Protein AF-A0A924EN64-F1 (afdb_monomer_lite)

Radius of gyration: 14.56 Å; chains: 1; bounding box: 36×31×34 Å

Secondary structure (DSSP, 8-state):
--EEESSTTTTSSSHHHHHHTB-TT---TTEEEETT-SGGG--EEEEEE--SS--EEEEEE--S---SSEEEEEEEEEEEESS-EEEEEEBTTS-EEEEE--SBSS-EEE---SS----S-EE-TTS-EEEEEE-TT---B---TTSEEEEEEE-SSS-EEEEEEEEEEEE--

Structure (mmCIF, N/CA/C/O backbone):
data_AF-A0A924EN64-F1
#
_entry.id   AF-A0A924EN64-F1
#
loop_
_atom_site.group_PDB
_atom_site.id
_atom_site.type_symbol
_atom_site.label_atom_id
_atom_site.label_alt_id
_atom_site.label_comp_id
_atom_site.label_asym_id
_atom_site.label_entity_id
_atom_site.label_seq_id
_atom_site.pdbx_PDB_ins_code
_atom_site.Cartn_x
_atom_site.Cartn_y
_atom_site.Cartn_z
_atom_site.occupancy
_atom_site.B_iso_or_equiv
_atom_site.auth_seq_id
_atom_site.auth_comp_id
_atom_site.auth_asym_id
_atom_site.auth_atom_id
_atom_site.pdbx_PDB_model_num
ATOM 1 N N . ILE A 1 1 ? 9.331 17.370 -8.958 1.00 59.16 1 ILE A N 1
ATOM 2 C CA . ILE A 1 1 ? 9.616 15.915 -8.942 1.00 59.16 1 ILE A CA 1
ATOM 3 C C . ILE A 1 1 ? 8.380 15.230 -9.501 1.00 59.16 1 ILE A C 1
ATOM 5 O O . ILE A 1 1 ? 7.294 15.563 -9.037 1.00 59.16 1 ILE A O 1
ATOM 9 N N . ALA A 1 2 ? 8.518 14.375 -10.514 1.00 70.88 2 ALA A N 1
ATOM 10 C CA . ALA A 1 2 ? 7.378 13.654 -11.077 1.00 70.88 2 ALA A CA 1
ATOM 11 C C . ALA A 1 2 ? 6.858 12.617 -10.066 1.00 70.88 2 ALA A C 1
ATOM 13 O O . ALA A 1 2 ? 7.653 11.891 -9.462 1.00 70.88 2 ALA A O 1
ATOM 14 N N . GLN A 1 3 ? 5.540 12.580 -9.877 1.00 80.81 3 GLN A N 1
ATOM 15 C CA . GLN A 1 3 ? 4.838 11.553 -9.110 1.00 80.81 3 GLN A CA 1
ATOM 16 C C . GLN A 1 3 ? 3.954 10.781 -10.083 1.00 80.81 3 GLN A C 1
ATOM 18 O O . GLN A 1 3 ? 3.316 11.395 -10.936 1.00 80.81 3 GLN A O 1
ATOM 23 N N . THR A 1 4 ? 3.930 9.460 -9.963 1.00 91.62 4 THR A N 1
ATOM 24 C CA . THR A 1 4 ? 3.079 8.599 -10.788 1.00 91.62 4 THR A CA 1
ATOM 25 C C . THR A 1 4 ? 2.379 7.564 -9.918 1.00 91.62 4 THR A C 1
ATOM 27 O O . THR A 1 4 ? 2.855 7.264 -8.820 1.00 91.62 4 THR A O 1
ATOM 30 N N . ALA A 1 5 ? 1.261 7.021 -10.395 1.00 95.50 5 ALA A N 1
ATOM 31 C CA . ALA A 1 5 ? 0.588 5.904 -9.742 1.00 95.50 5 ALA A CA 1
ATOM 32 C C . ALA A 1 5 ? 1.560 4.723 -9.582 1.00 95.50 5 ALA A C 1
ATOM 34 O O . ALA A 1 5 ? 2.331 4.409 -10.491 1.00 95.50 5 ALA A O 1
ATOM 35 N N . ALA A 1 6 ? 1.563 4.086 -8.412 1.00 96.75 6 ALA A N 1
ATOM 36 C CA . ALA A 1 6 ? 2.444 2.951 -8.146 1.00 96.75 6 ALA A CA 1
ATOM 37 C C . ALA A 1 6 ? 2.081 1.725 -9.003 1.00 96.75 6 ALA A C 1
ATOM 39 O O . ALA A 1 6 ? 2.945 0.936 -9.381 1.00 96.75 6 ALA A O 1
ATOM 40 N N . PHE A 1 7 ? 0.796 1.577 -9.295 1.00 97.00 7 PHE A N 1
ATOM 41 C CA . PHE A 1 7 ? 0.196 0.574 -10.163 1.00 97.00 7 PHE A CA 1
ATOM 42 C C . PHE A 1 7 ? -1.183 1.100 -10.588 1.00 97.00 7 PHE A C 1
ATOM 44 O O . PHE A 1 7 ? -1.679 2.082 -10.035 1.00 97.00 7 PHE A O 1
ATOM 51 N N . LYS A 1 8 ? -1.818 0.467 -11.570 1.00 96.69 8 LYS A N 1
ATOM 52 C CA . LYS A 1 8 ? -3.124 0.892 -12.067 1.00 96.69 8 LYS A CA 1
ATOM 53 C C . LYS A 1 8 ? -4.173 0.857 -10.948 1.00 96.69 8 LYS A C 1
ATOM 55 O O . LYS A 1 8 ? -4.326 -0.165 -10.282 1.00 96.69 8 LYS A O 1
ATOM 60 N N . GLY A 1 9 ? -4.892 1.962 -10.746 1.00 97.38 9 GLY A N 1
ATOM 61 C CA . GLY A 1 9 ? -5.909 2.094 -9.694 1.00 97.38 9 GLY A CA 1
ATOM 62 C C . GLY A 1 9 ? -5.345 2.194 -8.271 1.00 97.38 9 GLY A C 1
ATOM 63 O O . GLY A 1 9 ? -6.043 1.870 -7.315 1.00 97.38 9 GLY A O 1
ATOM 64 N N . SER A 1 10 ? -4.084 2.605 -8.104 1.00 98.25 10 SER A N 1
ATOM 65 C CA . SER A 1 10 ? -3.450 2.751 -6.785 1.00 98.25 10 SER A CA 1
ATOM 66 C C . SER A 1 10 ? -3.926 3.962 -5.963 1.00 98.25 10 SER A C 1
ATOM 68 O O . SER A 1 10 ? -3.444 4.162 -4.847 1.00 98.25 10 SER A O 1
ATOM 70 N N . ASP A 1 11 ? -4.840 4.755 -6.522 1.00 98.06 11 ASP A N 1
ATOM 71 C CA . ASP A 1 11 ? -5.633 5.824 -5.896 1.00 98.06 11 ASP A CA 1
ATOM 72 C C . ASP A 1 11 ? -7.075 5.379 -5.579 1.00 98.06 11 ASP A C 1
ATOM 74 O O . ASP A 1 11 ? -7.868 6.152 -5.070 1.00 98.06 11 ASP A O 1
ATOM 78 N N . PHE A 1 12 ? -7.436 4.135 -5.906 1.00 98.50 12 PHE A N 1
ATOM 79 C CA . PHE A 1 12 ? -8.727 3.513 -5.605 1.00 98.50 12 PHE A CA 1
ATOM 80 C C . PHE A 1 12 ? -9.979 4.198 -6.178 1.00 98.50 12 PHE A C 1
ATOM 82 O O . PHE A 1 12 ? -11.083 3.744 -5.877 1.00 98.50 12 PHE A O 1
ATOM 89 N N . GLU A 1 13 ? -9.855 5.191 -7.064 1.00 98.38 13 GLU A N 1
ATOM 90 C CA . GLU A 1 13 ? -11.007 5.823 -7.729 1.00 98.38 13 GLU A CA 1
ATOM 91 C C . GLU A 1 13 ? -11.716 4.861 -8.682 1.00 98.38 13 GLU A C 1
ATOM 93 O O . GLU A 1 13 ? -12.945 4.792 -8.738 1.00 98.38 13 GLU A O 1
ATOM 98 N N . ASN A 1 14 ? -10.931 4.056 -9.399 1.00 97.69 14 ASN A N 1
ATOM 99 C CA . ASN A 1 14 ? -11.437 2.955 -10.203 1.00 97.69 14 ASN A CA 1
ATOM 100 C C . ASN A 1 14 ? -11.049 1.618 -9.563 1.00 97.69 14 ASN A C 1
ATOM 102 O O . ASN A 1 14 ? -9.978 1.060 -9.814 1.00 97.69 14 ASN A O 1
ATOM 106 N N . PHE A 1 15 ? -11.953 1.068 -8.753 1.00 97.62 15 PHE A N 1
ATOM 107 C CA . PHE A 1 15 ? -11.710 -0.195 -8.056 1.00 97.62 15 PHE A CA 1
ATOM 108 C C . PHE A 1 15 ? -11.587 -1.405 -8.999 1.00 97.62 15 PHE A C 1
ATOM 110 O O . PHE A 1 15 ? -10.923 -2.391 -8.672 1.00 97.62 15 PHE A O 1
ATOM 117 N N . GLY A 1 16 ? -12.186 -1.331 -10.192 1.00 98.31 16 GLY A N 1
ATOM 118 C CA . GLY A 1 16 ? -12.015 -2.342 -11.237 1.00 98.31 16 GLY A CA 1
ATOM 119 C C . GLY A 1 16 ? -10.584 -2.368 -11.776 1.00 98.31 16 GLY A C 1
ATOM 120 O O . GLY A 1 16 ? -9.997 -3.440 -11.931 1.00 98.31 16 GLY A O 1
ATOM 121 N N . ASP A 1 17 ? -9.989 -1.193 -11.984 1.00 98.12 17 ASP A N 1
ATOM 122 C CA . ASP A 1 17 ? -8.581 -1.071 -12.369 1.00 98.12 17 ASP A CA 1
ATOM 123 C C . ASP A 1 17 ? -7.648 -1.558 -11.257 1.00 98.12 17 ASP A C 1
ATOM 125 O O . ASP A 1 17 ? -6.724 -2.325 -11.537 1.00 98.12 17 ASP A O 1
ATOM 129 N N . PHE A 1 18 ? -7.934 -1.193 -10.001 1.00 98.50 18 PHE A N 1
ATOM 130 C CA . PHE A 1 18 ? -7.193 -1.690 -8.840 1.00 98.50 18 PHE A CA 1
ATOM 131 C C . PHE A 1 18 ? -7.196 -3.218 -8.783 1.00 98.50 18 PHE A C 1
ATOM 133 O O . PHE A 1 18 ? -6.136 -3.841 -8.773 1.00 98.50 18 PHE A O 1
ATOM 140 N N . THR A 1 19 ? -8.376 -3.837 -8.769 1.00 98.25 19 THR A N 1
ATOM 141 C CA . THR A 1 19 ? -8.502 -5.296 -8.638 1.00 98.25 19 THR A CA 1
ATOM 142 C C . THR A 1 19 ? -7.901 -6.040 -9.829 1.00 98.25 19 THR A C 1
ATOM 144 O O . THR A 1 19 ? -7.275 -7.081 -9.637 1.00 98.25 19 THR A O 1
ATOM 147 N N . SER A 1 20 ? -7.984 -5.474 -11.036 1.00 97.56 20 SER A N 1
ATOM 148 C CA . SER A 1 20 ? -7.329 -6.017 -12.236 1.00 97.56 20 SER A CA 1
ATOM 149 C C . SER A 1 20 ? -5.800 -5.902 -12.200 1.00 97.56 20 SER A C 1
ATOM 151 O O . SER A 1 20 ? -5.113 -6.621 -12.923 1.00 97.56 20 SER A O 1
ATOM 153 N N . SER A 1 21 ? -5.249 -5.008 -11.372 1.00 97.50 21 SER A N 1
ATOM 154 C CA . SER A 1 21 ? -3.800 -4.863 -11.183 1.00 97.50 21 SER A CA 1
ATOM 155 C C . SER A 1 21 ? -3.198 -5.917 -10.247 1.00 97.50 21 SER A C 1
ATOM 157 O O . SER A 1 21 ? -1.973 -6.062 -10.191 1.00 97.50 21 SER A O 1
ATOM 159 N N . LEU A 1 22 ? -4.036 -6.649 -9.505 1.00 98.38 22 LEU A N 1
ATOM 160 C CA . LEU A 1 22 ? -3.595 -7.617 -8.507 1.00 98.38 22 LEU A CA 1
ATOM 161 C C . LEU A 1 22 ? -3.080 -8.907 -9.148 1.00 98.38 22 LEU A C 1
ATOM 163 O O . LEU A 1 22 ? -3.439 -9.278 -10.265 1.00 98.38 22 LEU A O 1
ATOM 167 N N . ASN A 1 23 ? -2.229 -9.623 -8.418 1.00 97.25 23 ASN A N 1
ATOM 168 C CA . ASN A 1 23 ? -1.857 -10.977 -8.798 1.00 97.25 23 ASN A CA 1
ATOM 169 C C . ASN A 1 23 ? -2.995 -11.978 -8.519 1.00 97.25 23 ASN A C 1
ATOM 171 O O . ASN A 1 23 ? -4.053 -11.637 -7.989 1.00 97.25 23 ASN A O 1
ATOM 175 N N . SER A 1 24 ? -2.759 -13.251 -8.838 1.00 96.69 24 SER A N 1
ATOM 176 C CA . SER A 1 24 ? -3.765 -14.313 -8.733 1.00 96.69 24 SER A CA 1
ATOM 177 C C . SER A 1 24 ? -4.274 -14.598 -7.314 1.00 96.69 24 SER A C 1
ATOM 179 O O . SER A 1 24 ? -5.271 -15.299 -7.176 1.00 96.69 24 SER A O 1
ATOM 181 N N . TYR A 1 25 ? -3.612 -14.101 -6.261 1.00 96.88 25 TYR A N 1
ATOM 182 C CA . TYR A 1 25 ? -4.101 -14.238 -4.884 1.00 96.88 25 TYR A CA 1
ATOM 183 C C . TYR A 1 25 ? -5.207 -13.228 -4.544 1.00 96.88 25 TYR A C 1
ATOM 185 O O . TYR A 1 25 ? -5.925 -13.431 -3.566 1.00 96.88 25 TYR A O 1
ATOM 193 N N . GLY A 1 26 ? -5.365 -12.174 -5.350 1.00 97.31 26 GLY A N 1
ATOM 194 C CA . GLY A 1 26 ? -6.462 -11.219 -5.243 1.00 97.31 26 GLY A CA 1
ATOM 195 C C . GLY A 1 26 ? -6.438 -10.357 -3.978 1.00 97.31 26 GLY A C 1
ATOM 196 O O . GLY A 1 26 ? -5.385 -10.079 -3.399 1.00 97.31 26 GLY A O 1
ATOM 197 N N . LEU A 1 27 ? -7.631 -9.899 -3.594 1.00 98.62 27 LEU A N 1
ATOM 198 C CA . LEU A 1 27 ? -7.885 -9.011 -2.462 1.00 98.62 27 LEU A CA 1
ATOM 199 C C . LEU A 1 27 ? -8.562 -9.780 -1.322 1.00 98.62 27 LEU A C 1
ATOM 201 O O . LEU A 1 27 ? -9.472 -10.579 -1.553 1.00 98.62 27 LEU A O 1
ATOM 205 N N . LYS A 1 28 ? -8.155 -9.522 -0.078 1.00 98.38 28 LYS A N 1
ATOM 206 C CA . LYS A 1 28 ? -8.835 -10.071 1.104 1.00 98.38 28 LYS A CA 1
ATOM 207 C C . LYS A 1 28 ? -10.248 -9.502 1.248 1.00 98.38 28 LYS A C 1
ATOM 209 O O . LYS A 1 28 ? -10.474 -8.324 1.021 1.00 98.38 28 LYS A O 1
ATOM 214 N N . ASN A 1 29 ? -11.191 -10.330 1.696 1.00 97.88 29 ASN A N 1
ATOM 215 C CA . ASN A 1 29 ? -12.613 -9.973 1.803 1.00 97.88 29 ASN A CA 1
ATOM 216 C C . ASN A 1 29 ? -12.920 -8.837 2.796 1.00 97.88 29 ASN A C 1
ATOM 218 O O . ASN A 1 29 ? -13.956 -8.194 2.676 1.00 97.88 29 ASN A O 1
ATOM 222 N N . TYR A 1 30 ? -12.041 -8.599 3.770 1.00 98.19 30 TYR A N 1
ATOM 223 C CA . TYR A 1 30 ? -12.130 -7.476 4.707 1.00 98.19 30 TYR A CA 1
ATOM 224 C C . TYR A 1 30 ? -11.560 -6.165 4.142 1.00 98.19 30 TYR A C 1
ATOM 226 O O . TYR A 1 30 ? -11.503 -5.165 4.860 1.00 98.19 30 TYR A O 1
ATOM 234 N N . ALA A 1 31 ? -11.094 -6.176 2.890 1.00 98.62 31 ALA A N 1
ATOM 235 C CA . ALA A 1 31 ? -10.612 -5.004 2.188 1.00 98.62 31 ALA A CA 1
ATOM 236 C C . ALA A 1 31 ? -11.564 -4.646 1.037 1.00 98.62 31 ALA A C 1
ATOM 238 O O . ALA A 1 31 ? -11.807 -5.454 0.141 1.00 98.62 31 ALA A O 1
ATOM 239 N N . THR A 1 32 ? -12.121 -3.439 1.070 1.00 98.69 32 THR A N 1
ATOM 240 C CA . THR A 1 32 ? -13.153 -2.966 0.132 1.00 98.69 32 THR A CA 1
ATOM 241 C C . THR A 1 32 ? -12.902 -1.515 -0.256 1.00 98.69 32 THR A C 1
ATOM 243 O O . THR A 1 32 ? -12.194 -0.801 0.445 1.00 98.69 32 THR A O 1
ATOM 246 N N . GLN A 1 33 ? -13.507 -1.048 -1.346 1.00 98.56 33 GLN A N 1
ATOM 247 C CA . GLN A 1 33 ? -13.532 0.385 -1.641 1.00 98.56 33 GLN A CA 1
ATOM 248 C C . GLN A 1 33 ? -14.372 1.129 -0.589 1.00 98.56 33 GLN A C 1
ATOM 250 O O . GLN A 1 33 ? -15.407 0.614 -0.160 1.00 98.56 33 GLN A O 1
ATOM 255 N N . ASP A 1 34 ? -13.962 2.336 -0.208 1.00 98.25 34 ASP A N 1
ATOM 256 C CA . ASP A 1 34 ? -14.754 3.249 0.625 1.00 98.25 34 ASP A CA 1
ATOM 257 C C . ASP A 1 34 ? -14.891 4.605 -0.076 1.00 98.25 34 ASP A C 1
ATOM 259 O O . ASP A 1 34 ? -14.044 5.496 0.010 1.00 98.25 34 ASP A O 1
ATOM 263 N N . ALA A 1 35 ? -15.953 4.715 -0.872 1.00 98.19 35 ALA A N 1
ATOM 264 C CA . ALA A 1 35 ? -16.212 5.880 -1.707 1.00 98.19 35 ALA A CA 1
ATOM 265 C C . ALA A 1 35 ? -16.473 7.130 -0.850 1.00 98.19 35 ALA A C 1
ATOM 267 O O . ALA A 1 35 ? -17.294 7.121 0.071 1.00 98.19 35 ALA A O 1
ATOM 268 N N . GLY A 1 36 ? -15.794 8.230 -1.171 1.00 97.62 36 GLY A N 1
ATOM 269 C CA . GLY A 1 36 ? -15.923 9.495 -0.446 1.00 97.62 36 GLY A CA 1
ATOM 270 C C . GLY A 1 36 ? -15.167 9.550 0.886 1.00 97.62 36 GLY A C 1
ATOM 271 O O . GLY A 1 36 ? -15.348 10.509 1.641 1.00 97.62 36 GLY A O 1
ATOM 272 N N . LYS A 1 37 ? -14.362 8.530 1.218 1.00 98.00 37 LYS A N 1
ATOM 273 C CA . LYS A 1 37 ? -13.555 8.461 2.452 1.00 98.00 37 LYS A CA 1
ATOM 274 C C . LYS A 1 37 ? -12.051 8.608 2.224 1.00 98.00 37 LYS A C 1
ATOM 276 O O . LYS A 1 37 ? -11.315 8.751 3.210 1.00 98.00 37 LYS A O 1
ATOM 281 N N . GLY A 1 38 ? -11.628 8.650 0.965 1.00 97.88 38 GLY A N 1
ATOM 282 C CA . GLY A 1 38 ? -10.286 8.961 0.489 1.00 97.88 38 GLY A CA 1
ATOM 283 C C . GLY A 1 38 ? -9.835 10.389 0.782 1.00 97.88 38 GLY A C 1
ATOM 284 O O . GLY A 1 38 ? -10.557 11.223 1.348 1.00 97.88 38 GLY A O 1
ATOM 285 N N . VAL A 1 39 ? -8.593 10.670 0.416 1.00 97.56 39 VAL A N 1
ATOM 286 C CA . VAL A 1 39 ? -7.965 11.982 0.511 1.00 97.56 39 VAL A CA 1
ATOM 287 C C . VAL A 1 39 ? -8.785 12.979 -0.306 1.00 97.56 39 VAL A C 1
ATOM 289 O O . VAL A 1 39 ? -9.170 12.728 -1.439 1.00 97.56 39 VAL A O 1
ATOM 292 N N . ASN A 1 40 ? -9.085 14.145 0.270 1.00 95.88 40 ASN A N 1
ATOM 293 C CA . ASN A 1 40 ? -9.948 15.151 -0.365 1.00 95.88 40 ASN A CA 1
ATOM 294 C C . ASN A 1 40 ? -11.357 14.631 -0.743 1.00 95.88 40 ASN A C 1
ATOM 296 O O . ASN A 1 40 ? -11.958 15.136 -1.689 1.00 95.88 40 ASN A O 1
ATOM 300 N N . ASN A 1 41 ? -11.904 13.679 0.026 1.00 97.00 41 ASN A N 1
ATOM 301 C CA . ASN A 1 41 ? -13.203 13.026 -0.211 1.00 97.00 41 ASN A CA 1
ATOM 302 C C . ASN A 1 41 ? -13.253 12.183 -1.497 1.00 97.00 41 ASN A C 1
ATOM 304 O O . ASN A 1 41 ? -14.318 12.039 -2.100 1.00 97.00 41 ASN A O 1
ATOM 308 N N . SER A 1 42 ? -12.112 11.642 -1.917 1.00 98.00 42 SER A N 1
ATOM 309 C CA . SER A 1 42 ? -12.012 10.651 -2.986 1.00 98.00 42 SER A CA 1
ATOM 310 C C . SER A 1 42 ? -12.409 9.251 -2.473 1.00 98.00 42 SER A C 1
ATOM 312 O O . SER A 1 42 ? -12.999 9.116 -1.397 1.00 98.00 42 SER A O 1
ATOM 314 N N . SER A 1 43 ? -12.150 8.192 -3.226 1.00 98.50 43 SER A N 1
ATOM 315 C CA . SER A 1 43 ? -12.274 6.803 -2.774 1.00 98.50 43 SER A CA 1
ATOM 316 C C . SER A 1 43 ? -10.991 6.326 -2.084 1.00 98.50 43 SER A C 1
ATOM 318 O O . SER A 1 43 ? -9.903 6.759 -2.425 1.00 98.50 43 SER A O 1
ATOM 320 N N . SER A 1 44 ? -11.101 5.409 -1.123 1.00 98.81 44 SER A N 1
ATOM 321 C CA . SER A 1 44 ? -9.952 4.745 -0.480 1.00 98.81 44 SER A CA 1
ATOM 322 C C . SER A 1 44 ? -10.097 3.225 -0.498 1.00 98.81 44 SER A C 1
ATOM 324 O O . SER A 1 44 ? -11.176 2.681 -0.754 1.00 98.81 44 SER A O 1
ATOM 326 N N . LEU A 1 45 ? -9.012 2.517 -0.178 1.00 98.88 45 LEU A N 1
ATOM 327 C CA . LEU A 1 45 ? -9.065 1.122 0.243 1.00 98.88 45 LEU A CA 1
ATOM 328 C C . LEU A 1 45 ? -9.303 1.049 1.751 1.00 98.88 45 LEU A C 1
ATOM 330 O O . LEU A 1 45 ? -8.387 1.257 2.549 1.00 98.88 45 LEU A O 1
ATOM 334 N N . LYS A 1 46 ? -10.517 0.674 2.134 1.00 98.81 46 LYS A N 1
ATOM 335 C CA . LYS A 1 46 ? -10.875 0.377 3.516 1.00 98.81 46 LYS A CA 1
ATOM 336 C C . LYS A 1 46 ? -10.437 -1.023 3.898 1.00 98.81 46 LYS A C 1
ATOM 338 O O . LYS A 1 46 ? -10.640 -1.969 3.144 1.00 98.81 46 LYS A O 1
ATOM 343 N N . ILE A 1 47 ? -9.892 -1.159 5.100 1.00 98.75 47 ILE A N 1
ATOM 344 C CA . ILE A 1 47 ? -9.471 -2.412 5.723 1.00 98.75 47 ILE A CA 1
ATOM 345 C C . ILE A 1 47 ? -10.166 -2.496 7.079 1.00 98.75 47 ILE A C 1
ATOM 347 O O . ILE A 1 47 ? -9.765 -1.816 8.026 1.00 98.75 47 ILE A O 1
ATOM 351 N N . VAL A 1 48 ? -11.207 -3.328 7.173 1.00 98.69 48 VAL A N 1
ATOM 352 C CA . VAL A 1 48 ? -11.972 -3.531 8.413 1.00 98.69 48 VAL A CA 1
ATOM 353 C C . VAL A 1 48 ? -12.116 -5.012 8.710 1.00 98.69 48 VAL A C 1
ATOM 355 O O . VAL A 1 48 ? -12.913 -5.712 8.089 1.00 98.69 48 VAL A O 1
ATOM 358 N N . GLY A 1 49 ? -11.365 -5.494 9.695 1.00 98.06 49 GLY A N 1
ATOM 359 C CA . GLY A 1 49 ? -11.438 -6.888 10.114 1.00 98.06 49 GLY A CA 1
ATOM 360 C C . GLY A 1 49 ? -10.380 -7.280 11.135 1.00 98.06 49 GLY A C 1
ATOM 361 O O . GLY A 1 49 ? -9.509 -6.489 11.492 1.00 98.06 49 GLY A O 1
ATOM 362 N N . THR A 1 50 ? -10.455 -8.537 11.571 1.00 98.56 50 THR A N 1
ATOM 363 C CA . THR A 1 50 ? -9.501 -9.159 12.498 1.00 98.56 50 THR A CA 1
ATOM 364 C C . THR A 1 50 ? -8.870 -10.373 11.813 1.00 98.56 50 THR A C 1
ATOM 366 O O . THR A 1 50 ? -9.406 -11.480 11.919 1.00 98.56 50 THR A O 1
ATOM 369 N N . PRO A 1 51 ? -7.773 -10.194 11.053 1.00 97.75 51 PRO A N 1
ATOM 370 C CA . PRO A 1 51 ? -7.118 -11.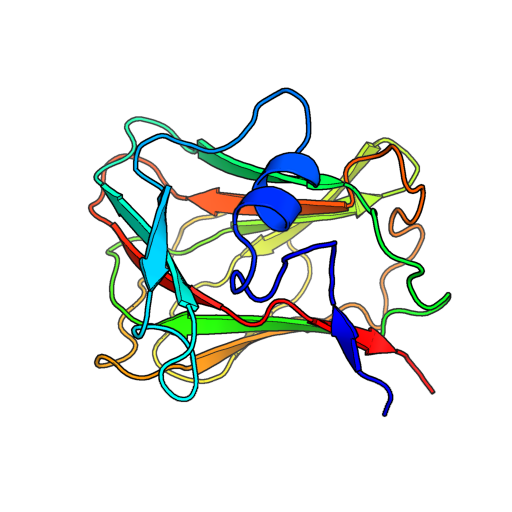288 10.344 1.00 97.75 51 PRO A CA 1
ATOM 371 C C . PRO A 1 51 ? -6.657 -12.380 11.310 1.00 97.75 51 PRO A C 1
ATOM 373 O O . PRO A 1 51 ? -6.045 -12.092 12.335 1.00 97.75 51 PRO A O 1
ATOM 376 N N . VAL A 1 52 ? -6.888 -13.649 10.976 1.00 97.06 52 VAL A N 1
ATOM 377 C CA . VAL A 1 52 ? -6.395 -14.783 11.787 1.00 97.06 52 VAL A CA 1
ATOM 378 C C . VAL A 1 52 ? -4.903 -15.057 11.570 1.00 97.06 52 VAL A C 1
ATOM 380 O O . VAL A 1 52 ? -4.252 -15.695 12.394 1.00 97.06 52 VAL A O 1
ATOM 383 N N . GLY A 1 53 ? -4.346 -14.569 10.459 1.00 96.94 53 GLY A N 1
ATOM 384 C CA . GLY A 1 53 ? -2.959 -14.767 10.053 1.00 96.94 53 GLY A CA 1
ATOM 385 C C . GLY A 1 53 ? -2.296 -13.470 9.597 1.00 96.94 53 GLY A C 1
ATOM 386 O O . GLY A 1 53 ? -2.943 -12.437 9.441 1.00 96.94 53 GLY A O 1
ATOM 387 N N . ASN A 1 54 ? -0.979 -13.536 9.395 1.00 97.69 54 ASN A N 1
ATOM 388 C CA . ASN A 1 54 ? -0.208 -12.427 8.837 1.00 97.69 54 ASN A CA 1
ATO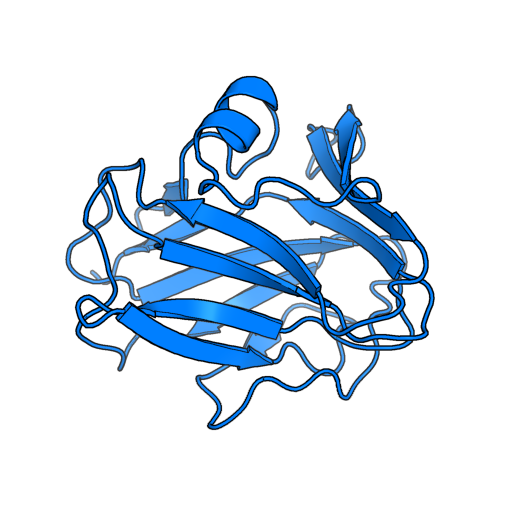M 389 C C . ASN A 1 54 ? -0.447 -12.351 7.324 1.00 97.69 54 ASN A C 1
ATOM 391 O O . ASN A 1 54 ? 0.316 -12.892 6.514 1.00 97.69 54 ASN A O 1
ATOM 395 N N . ASP A 1 55 ? -1.550 -11.720 6.956 1.00 97.38 55 ASP A N 1
ATOM 396 C CA . ASP A 1 55 ? -2.066 -11.738 5.601 1.00 97.38 55 ASP A CA 1
ATOM 397 C C . ASP A 1 55 ? -1.285 -10.825 4.656 1.00 97.38 55 ASP A C 1
ATOM 399 O O . ASP A 1 55 ? -0.685 -9.819 5.034 1.00 97.38 55 ASP A O 1
ATOM 403 N N . TYR A 1 56 ? -1.305 -11.191 3.381 1.00 98.44 56 TYR A N 1
ATOM 404 C CA . TYR A 1 56 ? -1.208 -10.226 2.296 1.00 98.44 56 TYR A CA 1
ATOM 405 C C . TYR A 1 56 ? -2.625 -9.712 2.057 1.00 98.44 56 TYR A C 1
ATOM 407 O O . TYR A 1 56 ? -3.487 -10.519 1.710 1.00 98.44 56 TYR A O 1
ATOM 415 N N . ILE A 1 57 ? -2.877 -8.417 2.270 1.00 98.50 57 ILE A N 1
ATOM 416 C CA . ILE A 1 57 ? -4.176 -7.818 1.927 1.00 98.50 57 ILE A CA 1
ATOM 417 C C . ILE A 1 57 ? -4.370 -7.919 0.416 1.00 98.50 57 ILE A C 1
ATOM 419 O O . ILE A 1 57 ? -5.413 -8.359 -0.057 1.00 98.50 57 ILE A O 1
ATOM 423 N N . PHE A 1 58 ? -3.324 -7.539 -0.316 1.00 98.81 58 PHE A N 1
ATOM 424 C CA . PHE A 1 58 ? -3.205 -7.692 -1.754 1.00 98.81 58 PHE A CA 1
ATOM 425 C C . PHE A 1 58 ? -1.728 -7.725 -2.157 1.00 98.81 58 PHE A C 1
ATOM 427 O O . PHE A 1 58 ? -0.830 -7.400 -1.375 1.00 98.81 58 PHE A O 1
ATOM 434 N N . THR A 1 59 ? -1.471 -8.098 -3.406 1.00 98.75 59 THR A N 1
ATOM 435 C CA . THR A 1 59 ? -0.193 -7.876 -4.091 1.00 98.75 59 THR A CA 1
ATOM 436 C C . THR A 1 59 ? -0.492 -7.360 -5.490 1.00 98.75 59 THR A C 1
ATOM 438 O O . THR A 1 59 ? -1.158 -8.050 -6.258 1.00 98.75 59 THR A O 1
ATOM 441 N N . ALA A 1 60 ? -0.021 -6.158 -5.805 1.00 98.44 60 ALA A N 1
ATOM 442 C CA . ALA A 1 60 ? -0.193 -5.518 -7.101 1.00 98.44 60 ALA A CA 1
ATOM 443 C C . ALA A 1 60 ? 0.999 -5.811 -8.018 1.00 98.44 60 ALA A C 1
ATOM 445 O O . ALA A 1 60 ? 2.151 -5.853 -7.571 1.00 98.44 60 ALA A O 1
ATOM 446 N N . ASN A 1 61 ? 0.722 -5.989 -9.307 1.00 97.88 61 ASN A N 1
ATOM 447 C CA . ASN A 1 61 ? 1.729 -6.087 -10.357 1.00 97.88 61 ASN A CA 1
ATOM 448 C C . ASN A 1 61 ? 2.193 -4.696 -10.810 1.00 97.88 61 ASN A C 1
ATOM 450 O O . ASN A 1 61 ? 1.492 -3.703 -10.608 1.00 97.88 61 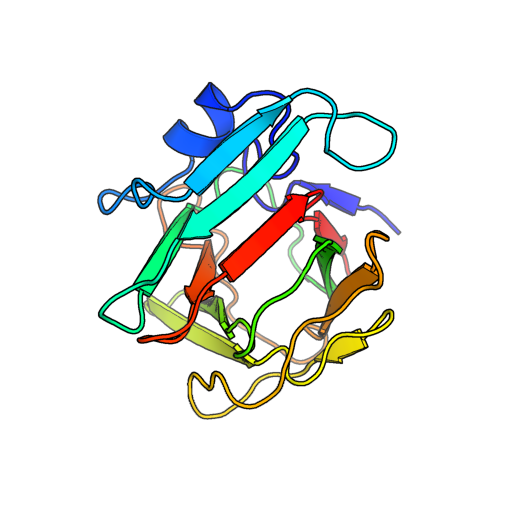ASN A O 1
ATOM 454 N N . SER A 1 62 ? 3.357 -4.619 -11.462 1.00 89.94 62 SER A N 1
ATOM 455 C CA . SER A 1 62 ? 3.918 -3.363 -11.990 1.00 89.94 62 SER A CA 1
ATOM 456 C C . SER A 1 62 ? 3.180 -2.869 -13.245 1.00 89.94 62 SER A C 1
ATOM 458 O O . SER A 1 62 ? 3.762 -2.684 -14.298 1.00 89.94 62 SER A O 1
ATOM 460 N N . THR A 1 63 ? 1.867 -2.693 -13.181 1.00 90.25 63 THR A N 1
ATOM 461 C CA . THR A 1 63 ? 1.012 -2.418 -14.353 1.00 90.25 63 THR A CA 1
ATOM 462 C C . THR A 1 63 ? 1.292 -1.077 -15.049 1.00 90.25 63 THR A C 1
ATOM 464 O O . THR A 1 63 ? 0.926 -0.905 -16.214 1.00 90.25 63 THR A O 1
ATOM 467 N N . GLU A 1 64 ? 2.002 -0.162 -14.386 1.00 90.88 64 GLU A N 1
ATOM 468 C CA . GLU A 1 64 ? 2.347 1.170 -14.887 1.00 90.88 64 GLU A CA 1
ATOM 469 C C . GLU A 1 64 ? 3.761 1.255 -15.479 1.00 90.88 64 GLU A C 1
ATOM 471 O O . GLU A 1 64 ? 4.642 0.439 -15.209 1.00 90.88 64 GLU A O 1
ATOM 476 N N . THR A 1 65 ? 4.011 2.282 -16.295 1.00 91.25 65 THR A N 1
ATOM 477 C CA . THR A 1 65 ? 5.382 2.621 -16.707 1.00 91.25 65 THR A CA 1
ATOM 478 C C . THR A 1 65 ? 6.076 3.366 -15.567 1.00 91.25 65 THR A C 1
ATOM 480 O O . THR A 1 65 ? 5.879 4.565 -15.377 1.00 91.25 65 THR A O 1
ATOM 483 N N . LEU A 1 66 ? 6.889 2.647 -14.794 1.00 92.31 66 LEU A N 1
ATOM 484 C CA . LEU A 1 66 ? 7.609 3.197 -13.647 1.00 92.31 66 LEU A CA 1
ATOM 485 C C . LEU A 1 66 ? 8.949 3.841 -14.046 1.00 92.31 66 LEU A C 1
ATOM 487 O O . LEU A 1 66 ? 9.597 3.376 -14.988 1.00 92.31 66 LEU A O 1
ATOM 491 N N . PRO A 1 67 ? 9.417 4.873 -13.316 1.00 92.38 67 PRO A N 1
ATOM 492 C CA . PRO A 1 67 ? 10.729 5.463 -13.554 1.00 92.38 67 PRO A CA 1
ATOM 493 C C . PRO A 1 67 ? 11.858 4.453 -13.307 1.00 92.38 67 PRO A C 1
ATOM 495 O O . PRO A 1 67 ? 11.780 3.588 -12.427 1.00 92.38 67 PRO A O 1
ATOM 498 N N . GLU A 1 68 ? 12.959 4.613 -14.045 1.00 90.50 68 GLU A N 1
ATOM 499 C CA . GLU A 1 68 ? 14.144 3.761 -13.905 1.00 90.50 68 GLU A CA 1
ATOM 500 C C . GLU A 1 68 ? 14.717 3.832 -12.482 1.00 90.50 68 GLU A C 1
ATOM 502 O O . GLU A 1 68 ? 15.058 2.810 -11.885 1.00 90.50 68 GLU A O 1
ATOM 507 N N . LYS A 1 69 ? 14.742 5.027 -11.883 1.00 92.19 69 LYS A N 1
ATOM 508 C CA . LYS A 1 69 ? 15.167 5.238 -10.496 1.00 92.19 69 LYS A CA 1
ATOM 509 C C . LYS A 1 69 ? 13.991 5.698 -9.643 1.00 92.19 69 LYS A C 1
ATOM 511 O O . LYS A 1 69 ? 13.500 6.816 -9.796 1.00 92.19 69 LYS A O 1
ATOM 516 N N . ILE A 1 70 ? 13.568 4.840 -8.718 1.00 95.69 70 ILE A N 1
ATOM 517 C CA . ILE A 1 70 ? 12.544 5.152 -7.718 1.00 95.69 70 ILE A CA 1
ATOM 518 C C . ILE A 1 70 ? 13.248 5.677 -6.469 1.00 95.69 70 ILE A C 1
ATOM 520 O O . ILE A 1 70 ? 14.042 4.972 -5.850 1.00 95.69 70 ILE A O 1
ATOM 524 N N . LYS A 1 71 ? 12.964 6.925 -6.104 1.00 96.50 71 LYS A N 1
ATOM 525 C CA . LYS A 1 71 ? 13.512 7.575 -4.910 1.00 96.50 71 LYS A CA 1
ATOM 526 C C . LYS A 1 71 ? 12.712 7.192 -3.673 1.00 96.50 71 LYS A C 1
ATOM 528 O O . LYS A 1 71 ? 13.293 6.844 -2.649 1.00 96.50 71 LYS A O 1
ATOM 533 N N . GLU A 1 72 ? 11.393 7.283 -3.782 1.00 98.12 72 GLU A N 1
ATOM 534 C CA . GLU A 1 72 ? 10.436 7.100 -2.696 1.00 98.12 72 GLU A CA 1
ATOM 535 C C . GLU A 1 72 ? 9.162 6.445 -3.249 1.00 98.12 72 GLU A C 1
ATOM 537 O O . GLU A 1 72 ? 8.788 6.672 -4.403 1.00 98.12 72 GLU A O 1
ATOM 542 N N . ILE A 1 73 ? 8.489 5.660 -2.411 1.00 98.50 73 ILE A N 1
ATOM 543 C CA . ILE A 1 73 ? 7.088 5.269 -2.606 1.00 98.50 73 ILE A CA 1
ATOM 544 C C . ILE A 1 73 ? 6.302 5.846 -1.437 1.00 98.50 73 ILE A C 1
ATOM 546 O O . ILE A 1 73 ? 6.750 5.745 -0.298 1.00 98.50 73 ILE A O 1
ATOM 550 N N . THR A 1 74 ? 5.156 6.460 -1.693 1.00 98.75 74 THR A N 1
ATOM 551 C CA . THR A 1 74 ? 4.308 7.042 -0.649 1.00 98.75 74 THR A CA 1
ATOM 552 C C . THR A 1 74 ? 2.932 6.414 -0.654 1.00 98.75 74 THR A C 1
ATOM 554 O O . THR A 1 74 ? 2.466 5.996 -1.705 1.00 98.75 74 THR A O 1
ATOM 557 N N . LEU A 1 75 ? 2.284 6.389 0.503 1.00 98.69 75 LEU A N 1
ATOM 558 C CA . LEU A 1 75 ? 0.875 6.051 0.671 1.00 98.69 75 LEU A CA 1
ATOM 559 C C . LEU A 1 75 ? 0.294 6.888 1.810 1.00 98.69 75 LEU A C 1
ATOM 561 O O . LEU A 1 75 ? 1.003 7.225 2.763 1.00 98.69 75 LEU A O 1
ATOM 565 N N . MET A 1 76 ? -0.985 7.218 1.706 1.00 98.81 76 MET A N 1
ATOM 566 C CA . MET A 1 76 ? -1.740 7.924 2.732 1.00 98.81 76 MET A CA 1
ATOM 567 C C . MET A 1 76 ? -2.495 6.899 3.574 1.00 98.81 76 MET A C 1
ATOM 569 O O . MET A 1 76 ? -3.077 5.960 3.039 1.00 98.81 76 MET A O 1
ATOM 573 N N . VAL A 1 77 ? -2.459 7.053 4.894 1.00 98.88 77 VAL A N 1
ATOM 574 C CA . VAL A 1 77 ? -3.093 6.132 5.844 1.00 98.88 77 VAL A CA 1
ATOM 575 C C . VAL A 1 77 ? -3.915 6.933 6.843 1.00 98.88 77 VAL A C 1
ATOM 577 O O . VAL A 1 77 ? -3.450 7.955 7.347 1.00 98.88 77 VAL A O 1
ATOM 580 N N . LYS A 1 78 ? -5.124 6.467 7.146 1.00 98.81 78 LYS A N 1
ATOM 581 C CA . LYS A 1 78 ? -6.013 7.030 8.168 1.00 98.81 78 LYS A CA 1
ATOM 582 C C . LYS A 1 78 ? -6.640 5.899 8.982 1.00 98.81 78 LYS A C 1
ATOM 584 O O . LYS A 1 78 ? -6.954 4.857 8.419 1.00 98.81 78 LYS A O 1
ATOM 589 N N . GLY A 1 79 ? -6.852 6.109 10.278 1.00 98.62 79 GLY A N 1
ATOM 590 C CA . GLY A 1 79 ? -7.600 5.202 11.151 1.00 98.62 79 GLY A CA 1
ATOM 591 C C . GLY A 1 79 ? -6.751 4.635 12.283 1.00 98.62 79 GLY A C 1
ATOM 592 O O . GLY A 1 79 ? -5.776 5.259 12.712 1.00 98.62 79 GLY A O 1
ATOM 593 N N . SER A 1 80 ? -7.130 3.454 12.778 1.00 98.75 80 SER A N 1
ATOM 594 C CA . SER A 1 80 ? -6.457 2.815 13.910 1.00 98.75 80 SER A CA 1
ATOM 595 C C . SER A 1 80 ? -6.335 1.2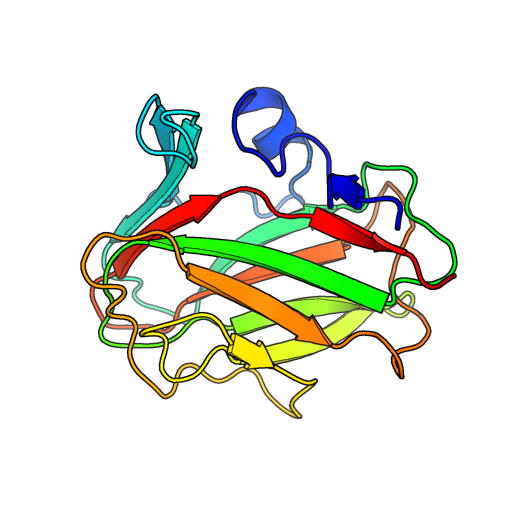91 13.814 1.00 98.75 80 SER A C 1
ATOM 597 O O . SER A 1 80 ? -7.144 0.598 13.191 1.00 98.75 80 SER A O 1
ATOM 599 N N . ALA A 1 81 ? -5.281 0.766 14.443 1.00 98.75 81 ALA A N 1
ATOM 600 C CA . ALA A 1 81 ? -5.032 -0.661 14.624 1.00 98.75 81 ALA A CA 1
ATOM 601 C C . ALA A 1 81 ? -4.033 -0.905 15.768 1.00 98.75 81 ALA A C 1
ATOM 603 O O . ALA A 1 81 ? -3.074 -0.155 15.950 1.00 98.75 81 ALA A O 1
ATOM 604 N N . ALA A 1 82 ? -4.196 -2.010 16.501 1.00 98.56 82 ALA A N 1
ATOM 605 C CA . ALA A 1 82 ? -3.275 -2.385 17.585 1.00 98.56 82 ALA A CA 1
ATOM 606 C C . ALA A 1 82 ? -1.965 -3.043 17.097 1.00 98.56 82 ALA A C 1
ATOM 608 O O . ALA A 1 82 ? -1.113 -3.395 17.912 1.00 98.56 82 ALA A O 1
ATOM 609 N N . LYS A 1 83 ? -1.810 -3.235 15.781 1.00 98.62 83 LYS A N 1
ATOM 610 C CA . LYS A 1 83 ? -0.573 -3.677 15.127 1.00 98.62 83 LYS A CA 1
ATOM 611 C C . LYS A 1 83 ? -0.324 -2.864 13.867 1.00 98.62 83 LYS A C 1
ATOM 613 O O . LYS A 1 83 ? -1.262 -2.420 13.205 1.00 98.62 83 LYS A O 1
ATOM 618 N N . SER A 1 84 ? 0.945 -2.746 13.510 1.00 98.19 84 SER A N 1
ATOM 619 C CA . SER A 1 84 ? 1.384 -2.004 12.336 1.00 98.19 84 SER A CA 1
ATOM 620 C C . SER A 1 84 ? 1.132 -2.755 11.017 1.00 98.19 84 SER A C 1
ATOM 622 O O . SER A 1 84 ? 0.647 -3.894 10.996 1.00 98.19 84 SER A O 1
ATOM 624 N N . LEU A 1 85 ? 1.478 -2.102 9.908 1.00 98.75 85 LEU A N 1
ATOM 625 C CA . LEU A 1 85 ? 1.515 -2.662 8.560 1.00 98.75 85 LEU A CA 1
ATOM 626 C C . LEU A 1 85 ? 2.949 -3.041 8.179 1.00 98.75 85 LEU A C 1
ATOM 628 O O . LEU A 1 85 ? 3.914 -2.402 8.608 1.00 98.75 85 LEU A O 1
ATOM 632 N N . SER A 1 86 ? 3.080 -4.033 7.302 1.00 98.75 86 SER A N 1
ATOM 633 C CA . SER A 1 86 ? 4.334 -4.302 6.597 1.00 98.75 86 SER A CA 1
ATOM 634 C C . SER A 1 86 ? 4.111 -4.238 5.092 1.00 98.75 86 SER A C 1
ATOM 636 O O . SER A 1 86 ? 3.084 -4.693 4.586 1.00 98.75 86 SER A O 1
ATOM 638 N N . ILE A 1 87 ? 5.050 -3.634 4.371 1.00 98.88 87 ILE A N 1
ATOM 639 C CA . ILE A 1 87 ? 4.945 -3.400 2.933 1.00 98.88 87 ILE A CA 1
ATOM 640 C C . ILE A 1 87 ? 6.120 -4.081 2.247 1.00 98.88 87 ILE A C 1
ATOM 642 O O . ILE A 1 87 ? 7.279 -3.822 2.571 1.00 98.88 87 ILE A O 1
ATOM 646 N N . ASN A 1 88 ? 5.821 -4.937 1.276 1.00 98.88 88 ASN A N 1
ATOM 647 C CA . ASN A 1 88 ? 6.836 -5.584 0.459 1.00 98.88 88 ASN A CA 1
ATOM 648 C C . ASN A 1 88 ? 6.988 -4.844 -0.868 1.00 98.88 88 ASN A C 1
ATOM 650 O O . ASN A 1 88 ? 6.000 -4.641 -1.572 1.00 98.88 88 ASN A O 1
ATOM 654 N N . LEU A 1 89 ? 8.228 -4.531 -1.241 1.00 98.75 89 LEU A N 1
ATOM 655 C CA . LEU A 1 89 ? 8.586 -4.035 -2.571 1.00 98.75 89 LEU A CA 1
ATOM 656 C C . LEU A 1 89 ? 9.424 -5.098 -3.279 1.00 98.75 89 LEU A C 1
ATOM 658 O O . LEU A 1 89 ? 10.531 -5.423 -2.844 1.00 98.75 89 LEU A O 1
ATOM 662 N N . TYR A 1 90 ? 8.876 -5.671 -4.342 1.00 98.62 90 TYR A N 1
ATOM 663 C CA . TYR A 1 90 ? 9.452 -6.827 -5.017 1.00 98.62 90 TYR A CA 1
ATOM 664 C C . TYR A 1 90 ? 10.657 -6.457 -5.875 1.00 98.62 90 TYR A C 1
ATOM 666 O O . TYR A 1 90 ? 10.743 -5.369 -6.448 1.00 98.62 90 TYR A O 1
ATOM 674 N N . LYS A 1 91 ? 11.586 -7.406 -5.969 1.00 98.25 91 LYS A N 1
ATOM 675 C CA . LYS A 1 91 ? 12.778 -7.351 -6.805 1.00 98.25 91 LYS A CA 1
ATOM 676 C C . LYS A 1 91 ? 12.602 -8.208 -8.054 1.00 98.25 91 LYS A C 1
ATOM 678 O O . LYS A 1 91 ? 11.722 -9.067 -8.115 1.00 98.25 91 LYS A O 1
ATOM 683 N N . THR A 1 92 ? 13.459 -7.997 -9.045 1.00 96.81 92 THR A N 1
ATOM 684 C CA . THR A 1 92 ? 13.459 -8.757 -10.306 1.00 96.81 92 THR A CA 1
ATOM 685 C C . THR A 1 92 ? 13.721 -10.254 -10.118 1.00 96.81 92 THR A C 1
ATOM 687 O O . THR A 1 92 ? 13.285 -11.047 -10.944 1.00 96.81 92 THR A O 1
ATOM 690 N N . ASP A 1 93 ? 14.386 -10.653 -9.029 1.00 96.38 93 ASP A N 1
ATOM 691 C CA . ASP A 1 93 ? 14.637 -12.058 -8.669 1.00 96.38 93 ASP A CA 1
ATOM 692 C C . ASP A 1 93 ? 13.469 -12.732 -7.915 1.00 96.38 93 ASP A C 1
ATOM 694 O O . ASP A 1 93 ? 13.561 -13.897 -7.537 1.00 96.38 93 ASP A O 1
ATOM 698 N N . GLY A 1 94 ? 12.368 -12.009 -7.680 1.00 95.00 94 GLY A N 1
ATOM 699 C CA . GLY A 1 94 ? 11.195 -12.496 -6.951 1.00 95.00 94 GLY A CA 1
ATOM 700 C C . GLY A 1 94 ? 11.278 -12.361 -5.426 1.00 95.00 94 GLY A C 1
ATOM 701 O O . GLY A 1 94 ? 10.254 -12.504 -4.752 1.00 95.00 94 GLY A O 1
ATOM 702 N N . SER A 1 95 ? 12.448 -12.029 -4.870 1.00 97.94 95 SER A N 1
ATOM 703 C CA . SER A 1 95 ? 12.572 -11.601 -3.474 1.00 97.94 95 SER A CA 1
ATOM 704 C C . SER A 1 95 ? 11.985 -10.195 -3.282 1.00 97.94 95 SER A C 1
ATOM 706 O O . SER A 1 95 ? 11.504 -9.563 -4.221 1.00 97.94 95 SER A O 1
ATOM 708 N N . PHE A 1 96 ? 11.982 -9.684 -2.051 1.00 98.62 96 PHE A N 1
ATOM 709 C CA . PHE A 1 96 ? 11.420 -8.366 -1.751 1.00 98.62 96 PHE A CA 1
ATOM 710 C C . PHE A 1 96 ? 12.159 -7.663 -0.610 1.00 98.62 96 PHE A C 1
ATOM 712 O O . PHE A 1 96 ? 12.694 -8.301 0.308 1.00 98.62 96 PHE A O 1
ATOM 719 N N . TYR A 1 97 ? 12.172 -6.337 -0.696 1.00 98.81 97 TYR A N 1
ATOM 720 C CA . TYR A 1 97 ? 12.443 -5.417 0.406 1.00 98.81 97 TYR A CA 1
ATOM 721 C C . TYR A 1 97 ? 11.231 -5.365 1.340 1.00 98.81 97 TYR A C 1
ATOM 723 O O . TYR A 1 97 ? 10.109 -5.581 0.873 1.00 98.81 97 TYR A O 1
ATOM 731 N N . LYS A 1 98 ? 11.440 -5.109 2.634 1.00 98.62 98 LYS A N 1
ATOM 732 C CA . LYS A 1 98 ? 10.375 -5.071 3.648 1.00 98.62 98 LYS A CA 1
ATOM 733 C C . LYS A 1 98 ? 10.406 -3.731 4.350 1.00 98.62 98 LYS A C 1
ATOM 735 O O . LYS A 1 98 ? 11.436 -3.330 4.874 1.00 98.62 98 LYS A O 1
ATOM 740 N N . PHE A 1 99 ? 9.265 -3.074 4.424 1.00 98.88 99 PHE A N 1
ATOM 741 C CA . PHE A 1 99 ? 9.120 -1.816 5.132 1.00 98.88 99 PHE A CA 1
ATOM 742 C C . PHE A 1 99 ? 8.069 -1.984 6.216 1.00 98.88 99 PHE A C 1
ATOM 744 O O . PHE A 1 99 ? 6.878 -2.090 5.930 1.00 98.88 99 PHE A O 1
ATOM 751 N N . ASN A 1 100 ? 8.522 -2.029 7.464 1.00 98.81 100 ASN A N 1
ATOM 752 C CA . ASN A 1 100 ? 7.640 -2.112 8.620 1.00 98.81 100 ASN A CA 1
ATOM 753 C C . ASN A 1 100 ? 7.282 -0.691 9.046 1.00 98.81 100 ASN A C 1
ATOM 755 O O . ASN A 1 100 ? 8.182 0.107 9.303 1.00 98.81 100 ASN A O 1
ATOM 759 N N . VAL A 1 101 ? 5.987 -0.373 9.094 1.00 98.69 101 VAL A N 1
ATOM 760 C CA . VAL A 1 101 ? 5.531 0.996 9.368 1.00 98.69 101 VAL A CA 1
ATOM 761 C C . VAL A 1 101 ? 5.841 1.412 10.810 1.00 98.69 101 VAL A C 1
ATOM 763 O O . VAL A 1 101 ? 6.219 2.552 11.038 1.00 98.69 101 VAL A O 1
ATOM 766 N N . GLY A 1 102 ? 5.772 0.492 11.774 1.00 98.56 102 GLY A N 1
ATOM 767 C CA . GLY A 1 102 ? 5.943 0.820 13.190 1.00 98.56 102 GLY A CA 1
ATOM 768 C C . GLY A 1 102 ? 4.769 1.633 13.742 1.00 98.56 102 GLY A C 1
ATOM 769 O O . GLY A 1 102 ? 3.632 1.461 13.293 1.00 98.56 102 GLY A O 1
ATOM 770 N N . ASP A 1 103 ? 5.052 2.503 14.711 1.00 98.75 103 ASP A N 1
ATOM 771 C CA . ASP A 1 103 ? 4.060 3.421 15.271 1.00 98.75 103 ASP A CA 1
ATOM 772 C C . ASP A 1 103 ? 3.706 4.530 14.273 1.00 98.75 103 ASP A C 1
ATOM 774 O O . ASP A 1 103 ? 4.587 5.240 13.780 1.00 98.75 103 ASP A O 1
ATOM 778 N N . LEU A 1 104 ? 2.412 4.719 14.007 1.00 98.81 104 LEU A N 1
ATOM 779 C CA . LEU A 1 104 ? 1.925 5.695 13.036 1.00 98.81 104 LEU A CA 1
ATOM 780 C C . LEU A 1 104 ? 0.887 6.640 13.647 1.00 98.81 104 LEU A C 1
ATOM 782 O O . LEU A 1 104 ? -0.300 6.330 13.706 1.00 98.81 104 LEU A O 1
ATOM 786 N N . THR A 1 105 ? 1.356 7.824 14.042 1.00 98.56 105 THR A N 1
ATOM 787 C CA . THR A 1 105 ? 0.525 8.940 14.540 1.00 98.56 105 THR A CA 1
ATOM 788 C C . THR A 1 105 ? 0.653 10.215 13.702 1.00 98.56 105 THR A C 1
ATOM 790 O O . THR A 1 105 ? -0.122 11.157 13.848 1.00 98.56 105 THR A O 1
ATOM 793 N N . LYS A 1 106 ? 1.653 10.263 12.818 1.00 98.69 106 LYS A N 1
ATOM 794 C CA . LYS A 1 106 ? 2.002 11.384 11.937 1.00 98.69 106 LYS A CA 1
ATOM 795 C C . LYS A 1 106 ? 2.808 10.865 10.749 1.00 98.69 106 LYS A C 1
ATOM 797 O O . LYS A 1 106 ? 3.176 9.692 10.726 1.00 98.69 106 LYS A O 1
ATOM 802 N N . ASP A 1 107 ? 3.120 11.749 9.806 1.00 98.81 107 ASP A N 1
ATOM 803 C CA . ASP A 1 107 ? 3.985 11.430 8.672 1.00 98.81 107 ASP A CA 1
ATOM 804 C C . ASP A 1 107 ? 5.290 10.751 9.115 1.00 98.81 107 ASP A C 1
ATOM 806 O O . ASP A 1 107 ? 5.979 11.219 10.029 1.00 98.81 107 ASP A O 1
ATOM 810 N N . LEU A 1 108 ? 5.647 9.664 8.430 1.00 98.50 108 LEU A N 1
ATOM 811 C CA . LEU A 1 108 ? 6.807 8.842 8.755 1.00 98.50 108 LEU A CA 1
ATOM 812 C C . LEU A 1 108 ? 7.523 8.376 7.488 1.00 98.50 108 LEU A C 1
ATOM 814 O O . LEU A 1 108 ? 6.905 8.047 6.476 1.00 98.50 108 LEU A O 1
ATOM 818 N N . THR A 1 109 ? 8.852 8.312 7.559 1.00 98.81 109 THR A N 1
ATOM 819 C CA . THR A 1 109 ? 9.683 7.638 6.558 1.00 98.81 109 THR A CA 1
ATOM 820 C C . THR A 1 109 ? 10.269 6.363 7.146 1.00 98.81 109 THR A C 1
ATOM 822 O O . THR A 1 109 ? 10.868 6.400 8.218 1.00 98.81 109 THR A O 1
ATOM 825 N N . VAL A 1 110 ? 10.145 5.256 6.421 1.00 98.69 110 VAL A N 1
ATOM 826 C CA . VAL A 1 110 ? 10.659 3.939 6.807 1.00 98.69 110 VAL A CA 1
ATOM 827 C C . VAL A 1 110 ? 11.692 3.438 5.804 1.00 98.69 110 VAL A C 1
ATOM 829 O O . VAL A 1 110 ? 11.691 3.817 4.631 1.00 98.69 110 VAL A O 1
ATOM 832 N N . SER A 1 111 ? 12.608 2.603 6.284 1.00 98.56 111 SER A N 1
ATOM 833 C CA . SER A 1 111 ? 13.669 1.988 5.480 1.00 98.56 111 SER A CA 1
ATOM 834 C C . SER A 1 111 ? 13.488 0.474 5.422 1.00 98.56 111 SER A C 1
ATOM 836 O O . SER A 1 111 ? 12.706 -0.091 6.189 1.00 98.56 111 SER A O 1
ATOM 838 N N . ASP A 1 112 ? 14.205 -0.162 4.497 1.00 98.56 112 ASP A N 1
ATOM 839 C CA . ASP A 1 112 ? 14.227 -1.619 4.376 1.00 98.56 112 ASP A CA 1
ATOM 840 C C . ASP A 1 112 ? 14.623 -2.288 5.703 1.00 98.56 112 ASP A C 1
ATOM 842 O O . ASP A 1 112 ? 15.456 -1.777 6.452 1.00 98.56 112 ASP A O 1
ATOM 846 N N . SER A 1 113 ? 13.989 -3.419 5.987 1.00 98.25 113 SER A N 1
ATOM 847 C CA . SER A 1 113 ? 14.139 -4.231 7.191 1.00 98.25 113 SER A CA 1
ATOM 848 C C . SER A 1 113 ? 14.429 -5.681 6.808 1.00 98.25 113 SER A C 1
ATOM 850 O O . SER A 1 113 ? 13.980 -6.161 5.767 1.00 98.25 113 SER A O 1
ATOM 852 N N . ASP A 1 114 ? 15.098 -6.426 7.687 1.00 97.38 114 ASP A N 1
ATOM 853 C CA . ASP A 1 114 ? 15.466 -7.820 7.400 1.00 97.38 114 ASP A CA 1
ATOM 854 C C . ASP A 1 114 ? 14.243 -8.742 7.271 1.00 97.38 114 ASP A C 1
ATOM 856 O O . ASP A 1 114 ? 14.195 -9.646 6.428 1.00 97.38 114 ASP A O 1
ATOM 860 N N . THR A 1 115 ? 13.215 -8.495 8.089 1.00 97.69 115 THR A N 1
ATOM 861 C CA . THR A 1 115 ? 12.009 -9.326 8.178 1.00 97.69 115 THR A CA 1
ATOM 862 C C . THR A 1 115 ? 10.731 -8.490 8.156 1.00 97.69 115 THR A C 1
ATOM 864 O O . THR A 1 115 ? 10.725 -7.313 8.519 1.00 97.69 115 THR A O 1
ATOM 867 N N . ASN A 1 116 ? 9.629 -9.117 7.728 1.00 98.50 116 ASN A N 1
ATOM 868 C CA . ASN A 1 116 ? 8.292 -8.548 7.899 1.00 98.50 116 ASN A CA 1
ATOM 869 C C . ASN A 1 116 ? 7.957 -8.506 9.395 1.00 98.50 116 ASN A C 1
ATOM 871 O O . ASN A 1 116 ? 7.962 -9.546 10.055 1.00 98.50 116 ASN A O 1
ATOM 875 N N . GLY A 1 117 ? 7.622 -7.325 9.899 1.00 98.06 117 GLY A N 1
ATOM 876 C CA . GLY A 1 117 ? 7.262 -7.073 11.286 1.00 98.06 117 GLY A CA 1
ATOM 877 C C . GLY A 1 117 ? 5.985 -6.245 11.389 1.00 98.06 117 GLY A C 1
ATOM 878 O O . GLY A 1 117 ? 5.689 -5.424 10.527 1.00 98.06 117 GLY A O 1
ATOM 879 N N . TYR A 1 118 ? 5.239 -6.471 12.470 1.00 98.25 118 TYR A N 1
ATOM 880 C CA . TYR A 1 118 ? 3.946 -5.821 12.742 1.00 98.25 118 TYR A CA 1
ATOM 881 C C . TYR A 1 118 ? 3.923 -5.158 14.125 1.00 98.25 118 TYR A C 1
ATOM 883 O O . TYR A 1 118 ? 2.858 -4.882 14.672 1.00 98.25 118 TYR A O 1
ATOM 891 N N . THR A 1 119 ? 5.105 -4.961 14.713 1.00 98.12 119 THR A N 1
ATOM 892 C CA . THR A 1 119 ? 5.279 -4.249 15.980 1.00 98.12 119 THR A CA 1
ATOM 893 C C . THR A 1 119 ? 4.939 -2.775 15.793 1.00 98.12 119 THR A C 1
ATOM 895 O O . THR A 1 119 ? 5.303 -2.187 14.777 1.00 98.12 119 THR A O 1
ATOM 898 N N . GLY A 1 120 ? 4.277 -2.199 16.791 1.00 98.19 120 GLY A N 1
ATOM 899 C CA . GLY A 1 120 ? 3.812 -0.814 16.802 1.00 98.19 120 GLY A CA 1
ATOM 900 C C . GLY A 1 120 ? 2.309 -0.700 16.570 1.00 98.19 120 GLY A C 1
ATOM 901 O O . GLY A 1 120 ? 1.661 -1.680 16.199 1.00 98.19 120 GLY A O 1
ATOM 902 N N . THR A 1 121 ? 1.755 0.481 16.808 1.00 98.56 121 THR A N 1
ATOM 903 C CA . THR A 1 121 ? 0.322 0.774 16.675 1.00 98.56 121 THR A CA 1
ATOM 904 C C . THR A 1 121 ? 0.055 1.820 15.600 1.00 98.56 121 THR A C 1
ATOM 906 O O . THR A 1 121 ? 0.915 2.618 15.238 1.00 98.56 121 THR A O 1
ATOM 909 N N . ILE A 1 122 ? -1.162 1.831 15.071 1.00 98.88 122 ILE A N 1
ATOM 910 C CA . ILE A 1 122 ? -1.632 2.890 14.180 1.00 98.88 122 ILE A CA 1
ATOM 911 C C . ILE A 1 122 ? -2.742 3.628 14.917 1.00 98.88 122 ILE A C 1
ATOM 913 O O . ILE A 1 122 ? -3.695 3.000 15.374 1.00 98.88 122 ILE A O 1
ATOM 917 N N . ASP A 1 123 ? -2.598 4.941 15.041 1.00 98.69 123 ASP A N 1
ATOM 918 C CA . ASP A 1 123 ? -3.625 5.849 15.544 1.00 98.69 123 ASP A CA 1
ATOM 919 C C . ASP A 1 123 ? -3.374 7.227 14.937 1.00 98.69 123 ASP A C 1
ATOM 921 O O . ASP A 1 123 ? -2.583 8.030 15.436 1.00 98.69 123 ASP A O 1
ATOM 925 N N . THR A 1 124 ? -4.017 7.487 13.804 1.00 98.62 124 THR A N 1
ATOM 926 C CA . THR A 1 124 ? -3.805 8.728 13.056 1.00 98.62 124 THR A CA 1
ATOM 927 C C . THR A 1 124 ? -4.726 9.863 13.515 1.00 98.62 124 THR A C 1
ATOM 929 O O . THR A 1 124 ? -4.740 10.931 12.896 1.00 98.62 124 THR A O 1
ATOM 932 N N . GLY A 1 125 ? -5.532 9.648 14.566 1.00 98.06 125 GLY A N 1
ATOM 933 C CA . GLY A 1 125 ? -6.531 10.612 15.027 1.00 98.06 125 GLY A CA 1
ATOM 934 C C . GLY A 1 125 ? -7.547 10.985 13.943 1.00 98.06 125 GLY A C 1
ATOM 935 O O . GLY A 1 125 ? -7.872 12.165 13.794 1.00 98.06 125 GLY A O 1
ATOM 936 N N . GLU A 1 126 ? -7.985 10.000 13.148 1.00 96.94 126 GLU A N 1
ATOM 937 C CA . GLU A 1 126 ? -8.927 10.152 12.023 1.00 96.94 126 GLU A CA 1
ATOM 938 C C . GLU A 1 126 ? -8.464 11.126 10.922 1.00 96.94 126 GLU A C 1
ATOM 940 O O . GLU A 1 126 ? -9.262 11.635 10.132 1.00 96.94 126 GLU A O 1
ATOM 945 N N . LYS A 1 127 ? -7.154 11.376 10.828 1.00 98.00 127 LYS A N 1
ATOM 946 C CA . LYS A 1 127 ? -6.543 12.191 9.771 1.00 98.00 127 LYS A CA 1
ATOM 947 C C . LYS A 1 127 ? -5.664 11.336 8.875 1.00 98.00 127 LYS A C 1
ATOM 949 O O . LYS A 1 127 ? -5.058 10.370 9.331 1.00 98.00 127 LYS A O 1
ATOM 954 N N . TYR A 1 128 ? -5.574 11.713 7.605 1.00 98.62 128 TYR A N 1
ATOM 955 C CA . TYR A 1 128 ? -4.601 11.113 6.704 1.00 98.62 128 TYR A CA 1
ATOM 956 C C . TYR A 1 128 ? -3.189 11.558 7.079 1.00 98.62 128 TYR A C 1
ATOM 958 O O . TYR A 1 128 ? -2.903 12.753 7.147 1.00 98.62 128 TYR A O 1
ATOM 966 N N . VAL A 1 129 ? -2.315 10.581 7.287 1.00 98.75 129 VAL A N 1
ATOM 967 C CA . VAL A 1 129 ? -0.875 10.760 7.474 1.00 98.75 129 VAL A CA 1
ATOM 968 C C . VAL A 1 129 ? -0.136 9.995 6.387 1.00 98.75 129 VAL A C 1
ATOM 970 O O . VAL A 1 129 ? -0.610 8.975 5.886 1.00 98.75 129 VAL A O 1
ATOM 973 N N . LYS A 1 130 ? 1.031 10.488 5.996 1.00 98.81 130 LYS A N 1
ATOM 974 C CA . LYS A 1 130 ? 1.807 9.919 4.898 1.00 98.81 130 LYS A CA 1
ATOM 975 C C . LYS A 1 130 ? 2.864 8.950 5.407 1.00 98.81 130 LYS A C 1
ATOM 977 O O . LYS A 1 130 ? 3.748 9.323 6.179 1.00 98.81 130 LYS A O 1
ATOM 982 N N . VAL A 1 131 ? 2.859 7.740 4.869 1.00 98.88 131 VAL A N 1
ATOM 983 C CA . VAL A 1 131 ? 3.973 6.797 4.990 1.00 98.88 131 VAL A CA 1
ATOM 984 C C . VAL A 1 131 ? 4.848 6.922 3.749 1.00 98.88 131 VAL A C 1
ATOM 986 O O . VAL A 1 131 ? 4.356 6.923 2.623 1.00 98.88 131 VAL A O 1
ATOM 989 N N . THR A 1 132 ? 6.158 7.044 3.948 1.00 98.88 132 THR A N 1
ATOM 990 C CA . THR A 1 132 ? 7.155 7.137 2.875 1.00 98.88 132 THR A CA 1
ATOM 991 C C . THR A 1 132 ? 8.147 5.985 2.978 1.00 98.88 132 THR A C 1
ATOM 993 O O . THR A 1 132 ? 8.847 5.846 3.976 1.00 98.88 132 THR A O 1
ATOM 996 N N . LEU A 1 133 ? 8.251 5.173 1.933 1.00 98.81 133 LEU A N 1
ATOM 997 C CA . LEU A 1 133 ? 9.259 4.128 1.800 1.00 98.81 133 LEU A CA 1
ATOM 998 C C . LEU A 1 133 ? 10.509 4.737 1.169 1.00 98.81 133 LEU A C 1
ATOM 1000 O O . LEU A 1 133 ? 10.454 5.269 0.058 1.00 98.81 133 LEU A O 1
ATOM 1004 N N . ASN A 1 134 ? 11.641 4.678 1.863 1.00 98.50 134 ASN A N 1
ATOM 1005 C CA . ASN A 1 134 ? 12.903 5.196 1.348 1.00 98.50 134 ASN A CA 1
ATOM 1006 C C . ASN A 1 134 ? 13.549 4.194 0.379 1.00 98.50 134 ASN A C 1
ATOM 1008 O O . ASN A 1 134 ? 14.125 3.192 0.803 1.00 98.50 134 ASN A O 1
ATOM 1012 N N . CYS A 1 135 ? 13.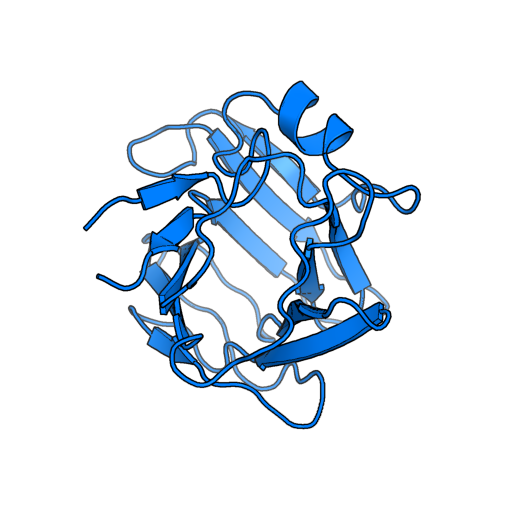502 4.491 -0.921 1.00 98.12 135 CYS A N 1
ATOM 1013 C CA . CYS A 1 135 ? 14.023 3.618 -1.975 1.00 98.12 135 CYS A CA 1
ATOM 1014 C C . CYS A 1 135 ? 15.387 4.060 -2.530 1.00 98.12 135 CYS A C 1
ATOM 1016 O O . CYS A 1 135 ? 15.952 3.375 -3.376 1.00 98.12 135 CYS A O 1
ATOM 1018 N N . LYS A 1 136 ? 15.958 5.170 -2.039 1.00 96.00 136 LYS A N 1
ATOM 1019 C CA . LYS A 1 136 ? 17.144 5.839 -2.622 1.00 96.00 136 LYS A CA 1
ATOM 1020 C C . LYS A 1 136 ? 18.364 4.943 -2.833 1.00 96.00 136 LYS A C 1
ATOM 1022 O O . LYS A 1 136 ? 19.170 5.220 -3.713 1.00 96.00 136 LYS A O 1
ATOM 1027 N N . LYS A 1 137 ? 18.540 3.929 -1.983 1.00 95.31 137 LYS A N 1
ATOM 1028 C CA . LYS A 1 137 ? 19.685 3.002 -2.011 1.00 95.31 137 LYS A CA 1
ATOM 1029 C C . LYS A 1 137 ? 19.308 1.600 -2.499 1.00 95.31 137 LYS A C 1
ATOM 1031 O O . LYS A 1 137 ? 20.127 0.690 -2.417 1.00 95.31 137 LYS A O 1
ATOM 1036 N N . LEU A 1 138 ? 18.069 1.410 -2.949 1.00 96.62 138 LEU A N 1
ATOM 1037 C CA . LEU A 1 138 ? 17.561 0.114 -3.378 1.00 96.62 138 LEU A CA 1
ATOM 1038 C C . LEU A 1 138 ? 17.833 -0.096 -4.863 1.00 96.62 138 LEU A C 1
ATOM 1040 O O . LEU A 1 138 ? 17.760 0.831 -5.664 1.00 96.62 138 LEU A O 1
ATOM 1044 N N . ASN A 1 139 ? 18.114 -1.343 -5.222 1.00 95.25 139 ASN A N 1
ATOM 1045 C CA . ASN A 1 139 ? 18.452 -1.752 -6.579 1.00 95.25 139 ASN A CA 1
ATOM 1046 C C . ASN A 1 139 ? 17.590 -2.949 -6.985 1.00 95.25 139 ASN A C 1
ATOM 1048 O O . ASN A 1 139 ? 17.042 -3.653 -6.145 1.00 95.25 139 ASN A O 1
ATOM 1052 N N . GLY A 1 140 ? 17.448 -3.192 -8.287 1.00 95.88 140 GLY A N 1
ATOM 1053 C CA . GLY A 1 140 ? 16.710 -4.365 -8.763 1.00 95.88 140 GLY A CA 1
ATOM 1054 C C . GLY A 1 140 ? 15.224 -4.377 -8.393 1.00 95.88 140 GLY A C 1
ATOM 1055 O O . GLY A 1 140 ? 14.634 -5.449 -8.393 1.00 95.88 140 GLY A O 1
ATOM 1056 N N . ILE A 1 141 ? 14.613 -3.221 -8.084 1.00 97.25 141 ILE A N 1
ATOM 1057 C CA . ILE A 1 141 ? 13.154 -3.109 -7.918 1.00 97.25 141 ILE A CA 1
ATOM 1058 C C . ILE A 1 141 ? 12.483 -3.618 -9.195 1.00 97.25 141 ILE A C 1
ATOM 1060 O O . ILE A 1 141 ? 12.889 -3.258 -10.304 1.00 97.25 141 ILE A O 1
ATOM 1064 N N . ASN A 1 142 ? 11.475 -4.465 -9.032 1.00 96.75 142 ASN A N 1
ATOM 1065 C CA . ASN A 1 142 ? 10.756 -5.044 -10.147 1.00 96.75 142 ASN A CA 1
ATOM 1066 C C . ASN A 1 142 ? 9.913 -3.986 -10.865 1.00 96.75 142 ASN A C 1
ATOM 1068 O O . ASN A 1 142 ? 9.207 -3.214 -10.225 1.00 96.75 142 ASN A O 1
ATOM 1072 N N . ARG A 1 143 ? 9.994 -3.956 -12.196 1.00 94.25 143 ARG A N 1
ATOM 1073 C CA . ARG A 1 143 ? 9.214 -3.053 -13.062 1.00 94.25 143 ARG A CA 1
ATOM 1074 C C . ARG A 1 143 ? 8.586 -3.791 -14.252 1.00 94.25 143 ARG A C 1
ATOM 1076 O O . ARG A 1 143 ? 8.140 -3.164 -15.207 1.00 94.25 143 ARG A O 1
ATOM 1083 N N . ASP A 1 144 ? 8.613 -5.125 -14.239 1.00 94.38 144 ASP A N 1
ATOM 1084 C CA . ASP A 1 144 ? 7.966 -5.942 -15.266 1.00 94.38 144 ASP A CA 1
ATOM 1085 C C . ASP A 1 144 ? 6.448 -5.900 -15.067 1.00 94.38 144 ASP A C 1
ATOM 1087 O O . ASP A 1 144 ? 5.938 -6.274 -14.005 1.00 94.38 144 ASP A O 1
ATOM 1091 N N . LYS A 1 145 ? 5.728 -5.479 -16.114 1.00 91.56 145 LYS A N 1
ATOM 1092 C CA . LYS A 1 145 ? 4.278 -5.256 -16.076 1.00 91.56 145 LYS A CA 1
ATOM 1093 C C . LYS A 1 145 ? 3.443 -6.476 -15.715 1.00 91.56 145 LYS A C 1
ATOM 1095 O O . LYS A 1 145 ? 2.301 -6.333 -15.289 1.00 91.56 145 LYS A O 1
ATOM 1100 N N . SER A 1 146 ? 4.019 -7.666 -15.838 1.00 87.12 146 SER A N 1
ATOM 1101 C CA . SER A 1 146 ? 3.368 -8.940 -15.543 1.00 87.12 146 SER A CA 1
ATOM 1102 C C . SER A 1 146 ? 3.719 -9.522 -14.169 1.00 87.12 146 SER A C 1
ATOM 1104 O O . SER A 1 146 ? 3.297 -10.635 -13.849 1.00 87.12 146 SER A O 1
ATOM 1106 N N . LYS A 1 147 ? 4.528 -8.822 -13.365 1.00 96.12 147 LYS A N 1
ATOM 1107 C CA . LYS A 1 147 ? 5.111 -9.364 -12.133 1.00 96.12 147 LYS A CA 1
ATOM 1108 C C . LYS A 1 147 ? 4.783 -8.511 -10.916 1.00 96.12 147 LYS A C 1
ATOM 1110 O O . LYS A 1 147 ? 4.575 -7.303 -11.024 1.00 96.12 147 LYS A O 1
ATOM 1115 N N . ASN A 1 148 ? 4.821 -9.158 -9.749 1.00 98.44 148 ASN A N 1
ATOM 1116 C CA . ASN A 1 148 ? 4.606 -8.518 -8.455 1.00 98.44 148 ASN A CA 1
ATOM 1117 C C . ASN A 1 148 ? 5.512 -7.289 -8.307 1.00 98.44 148 ASN A C 1
ATOM 1119 O O . ASN A 1 148 ? 6.720 -7.371 -8.540 1.00 98.44 148 ASN A O 1
ATOM 1123 N N . PHE A 1 149 ? 4.919 -6.185 -7.869 1.00 98.44 149 PHE A N 1
ATOM 1124 C CA . PHE A 1 149 ? 5.596 -4.925 -7.600 1.00 98.44 149 PHE A CA 1
ATOM 1125 C C . PHE A 1 149 ? 5.518 -4.565 -6.122 1.00 98.44 149 PHE A C 1
ATOM 1127 O O . PHE A 1 149 ? 6.552 -4.451 -5.467 1.00 98.44 149 PHE A O 1
ATOM 1134 N N . LEU A 1 150 ? 4.306 -4.449 -5.577 1.00 98.69 150 LEU A N 1
ATOM 1135 C CA . LEU A 1 150 ? 4.079 -3.987 -4.211 1.00 98.69 150 LEU A CA 1
ATOM 1136 C C . LEU A 1 150 ? 3.000 -4.824 -3.527 1.00 98.69 150 LEU A C 1
ATOM 1138 O O . LEU A 1 150 ? 1.976 -5.136 -4.128 1.00 98.69 150 LEU A O 1
ATOM 1142 N N . ALA A 1 151 ? 3.209 -5.165 -2.260 1.00 98.81 151 ALA A N 1
ATOM 1143 C CA . ALA A 1 151 ? 2.185 -5.790 -1.433 1.00 98.81 151 ALA A CA 1
ATOM 1144 C C . ALA A 1 151 ? 2.056 -5.098 -0.082 1.00 98.81 151 ALA A C 1
ATOM 1146 O O . ALA A 1 151 ? 3.062 -4.714 0.511 1.00 98.81 151 ALA A O 1
ATOM 1147 N N . ILE A 1 152 ? 0.827 -5.017 0.423 1.00 98.81 152 ILE A N 1
ATOM 1148 C CA . ILE A 1 152 ? 0.527 -4.529 1.771 1.00 98.81 152 ILE A CA 1
ATOM 1149 C C . ILE A 1 152 ? 0.076 -5.706 2.628 1.00 98.81 152 ILE A C 1
ATOM 1151 O O . ILE A 1 152 ? -0.724 -6.544 2.202 1.00 98.81 152 ILE A O 1
ATOM 1155 N N . LYS A 1 153 ? 0.618 -5.778 3.840 1.00 98.69 153 LYS A N 1
ATOM 1156 C CA . LYS A 1 153 ? 0.421 -6.873 4.783 1.00 98.69 153 LYS A CA 1
ATOM 1157 C C . LYS A 1 153 ? -0.016 -6.350 6.143 1.00 98.69 153 LYS A C 1
ATOM 1159 O O . LYS A 1 153 ? 0.393 -5.271 6.567 1.00 98.69 153 LYS A O 1
ATOM 1164 N N . VAL A 1 154 ? -0.792 -7.175 6.836 1.00 98.62 154 VAL A N 1
ATOM 1165 C CA . VAL A 1 154 ? -1.306 -6.934 8.192 1.00 98.62 154 VAL A CA 1
ATOM 1166 C C . VAL A 1 154 ? -0.838 -8.028 9.138 1.00 98.62 154 VAL A C 1
ATOM 1168 O O . VAL A 1 154 ? -0.535 -9.148 8.721 1.00 98.62 154 VAL A O 1
ATOM 1171 N N . GLY A 1 155 ? -0.769 -7.687 10.419 1.00 98.12 155 GLY A N 1
ATOM 1172 C CA . GLY A 1 155 ? -0.519 -8.627 11.495 1.00 98.12 155 GLY A CA 1
ATOM 1173 C C . GLY A 1 155 ? -1.786 -9.389 11.873 1.00 98.12 155 GLY A C 1
ATOM 1174 O O . GLY A 1 155 ? -2.904 -8.920 11.687 1.00 98.12 155 GLY A O 1
ATOM 1175 N N . LYS A 1 156 ? -1.608 -10.577 12.440 1.00 97.75 156 LYS A N 1
ATOM 1176 C CA . LYS A 1 156 ? -2.717 -11.404 12.926 1.00 97.75 156 LYS A CA 1
ATOM 1177 C C . LYS A 1 156 ? -3.329 -10.913 14.243 1.00 97.75 156 LYS A C 1
ATOM 1179 O O . LYS A 1 156 ? -2.649 -10.262 15.038 1.00 97.75 156 LYS A O 1
ATOM 1184 N N . GLU A 1 157 ? -4.549 -11.362 14.522 1.00 97.88 157 GLU A N 1
ATOM 1185 C CA . GLU A 1 157 ? -5.219 -11.383 15.834 1.00 97.88 157 GLU A CA 1
ATOM 1186 C C . GLU A 1 157 ? -5.456 -10.002 16.467 1.00 97.88 157 GLU A C 1
ATOM 1188 O O . GLU A 1 157 ? -5.566 -9.884 17.685 1.00 97.88 157 GLU A O 1
ATOM 1193 N N . VAL A 1 158 ? -5.552 -8.947 15.656 1.00 98.12 158 VAL A N 1
ATOM 1194 C CA . VAL A 1 158 ? -6.004 -7.625 16.110 1.00 98.12 158 VAL A CA 1
ATOM 1195 C C . VAL A 1 158 ? -6.990 -7.030 15.121 1.00 98.12 158 VAL A C 1
ATOM 1197 O O . VAL A 1 158 ? -6.962 -7.367 13.938 1.00 98.12 158 VAL A O 1
ATOM 1200 N N . ALA A 1 159 ? -7.848 -6.144 15.613 1.00 98.44 159 ALA A N 1
ATOM 1201 C CA . ALA A 1 159 ? -8.741 -5.383 14.760 1.00 98.44 159 ALA A CA 1
ATOM 1202 C C . ALA A 1 159 ? -7.959 -4.308 13.992 1.00 98.44 159 ALA A C 1
ATOM 1204 O O . ALA A 1 159 ? -7.146 -3.578 14.568 1.00 98.44 159 ALA A O 1
ATOM 1205 N N . TYR A 1 160 ? -8.253 -4.213 12.702 1.00 98.81 160 TYR A N 1
ATOM 1206 C CA . TYR A 1 160 ? -7.874 -3.114 11.828 1.00 98.81 160 TYR A CA 1
ATOM 1207 C C . TYR A 1 160 ? -9.128 -2.331 11.453 1.00 98.81 160 TYR A C 1
ATOM 1209 O O . TYR A 1 160 ? -10.159 -2.931 11.146 1.00 98.81 160 TYR A O 1
ATOM 1217 N N . ASN A 1 161 ? -9.023 -1.006 11.471 1.00 98.75 161 ASN A N 1
ATOM 1218 C CA . ASN A 1 161 ? -9.989 -0.091 10.882 1.00 98.75 161 ASN A CA 1
ATOM 1219 C C . ASN A 1 161 ? -9.210 1.052 10.229 1.00 98.75 161 ASN A C 1
ATOM 1221 O O . ASN A 1 161 ? -8.914 2.059 10.874 1.00 98.75 161 ASN A O 1
ATOM 1225 N N . LEU A 1 162 ? -8.799 0.834 8.981 1.00 98.81 162 LEU A N 1
ATOM 1226 C CA . LEU A 1 162 ? -7.924 1.740 8.244 1.00 98.81 162 LEU A CA 1
ATOM 1227 C C . LEU A 1 162 ? -8.524 2.103 6.890 1.00 98.81 162 LEU A C 1
ATOM 1229 O O . LEU A 1 162 ? -9.130 1.258 6.240 1.00 98.81 162 LEU A O 1
ATOM 1233 N N . ASP A 1 163 ? -8.243 3.317 6.440 1.00 98.88 163 ASP A N 1
ATOM 1234 C CA . ASP A 1 163 ? -8.276 3.705 5.036 1.00 98.88 163 ASP A CA 1
ATOM 1235 C C . ASP A 1 163 ? -6.837 3.874 4.536 1.00 98.88 163 ASP A C 1
ATOM 1237 O O . ASP A 1 163 ? -6.019 4.541 5.181 1.00 98.88 163 ASP A O 1
ATOM 1241 N N . ILE A 1 164 ? -6.532 3.282 3.384 1.00 98.88 164 ILE A N 1
ATOM 1242 C CA . ILE A 1 164 ? -5.292 3.502 2.638 1.00 98.88 164 ILE A CA 1
ATOM 1243 C C . ILE A 1 164 ? -5.640 4.153 1.312 1.00 98.88 164 ILE A C 1
ATOM 1245 O O . ILE A 1 164 ? -6.594 3.748 0.651 1.00 98.88 164 ILE A O 1
ATOM 1249 N N . ASP A 1 165 ? -4.841 5.131 0.913 1.00 98.75 165 ASP A N 1
ATOM 1250 C CA . ASP A 1 165 ? -5.072 5.878 -0.310 1.00 98.75 165 ASP A CA 1
ATOM 1251 C C . ASP A 1 165 ? -3.759 6.314 -0.976 1.00 98.75 165 ASP A C 1
ATOM 1253 O O . ASP A 1 165 ? -2.690 6.315 -0.355 1.00 98.75 165 ASP A O 1
ATOM 1257 N N . ASP A 1 166 ? -3.852 6.721 -2.239 1.00 98.19 166 ASP A N 1
ATOM 1258 C CA . ASP A 1 166 ? -2.875 7.571 -2.907 1.00 98.19 166 ASP A CA 1
ATOM 1259 C C . ASP A 1 166 ? -1.458 6.961 -2.959 1.00 98.19 166 ASP A C 1
ATOM 1261 O O . ASP A 1 166 ? -0.445 7.608 -2.657 1.00 98.19 166 ASP A O 1
ATOM 1265 N N . ILE A 1 167 ? -1.364 5.684 -3.353 1.00 98.62 167 ILE A N 1
ATOM 1266 C CA . ILE A 1 167 ? -0.078 4.984 -3.422 1.00 98.62 167 ILE A CA 1
ATOM 1267 C C . ILE A 1 167 ? 0.686 5.457 -4.664 1.00 98.62 167 ILE A C 1
ATOM 1269 O O . ILE A 1 167 ? 0.291 5.192 -5.802 1.00 98.62 167 ILE A O 1
ATOM 1273 N N . LYS A 1 168 ? 1.800 6.158 -4.456 1.00 98.00 168 LYS A N 1
ATOM 1274 C CA . LYS A 1 168 ? 2.531 6.884 -5.505 1.00 98.00 168 LYS A CA 1
ATOM 1275 C C . LYS A 1 168 ? 4.009 6.532 -5.521 1.00 98.00 168 LYS A C 1
ATOM 1277 O O . LYS A 1 168 ? 4.630 6.320 -4.484 1.00 98.00 168 LYS A O 1
ATOM 1282 N N . VAL A 1 169 ? 4.587 6.525 -6.716 1.00 97.69 169 VAL A N 1
ATOM 1283 C CA . VAL A 1 169 ? 6.026 6.406 -6.961 1.00 97.69 169 VAL A CA 1
ATOM 1284 C C . VAL A 1 169 ? 6.598 7.787 -7.264 1.00 97.69 169 VAL A C 1
ATOM 1286 O O . VAL A 1 169 ? 6.071 8.528 -8.094 1.00 97.69 169 VAL A O 1
ATOM 1289 N N . ILE A 1 170 ? 7.712 8.113 -6.613 1.00 96.62 170 ILE A N 1
ATOM 1290 C CA . ILE A 1 170 ? 8.449 9.362 -6.791 1.00 96.62 170 ILE A CA 1
ATOM 1291 C C . ILE A 1 170 ? 9.799 9.040 -7.436 1.00 96.62 170 ILE A C 1
ATO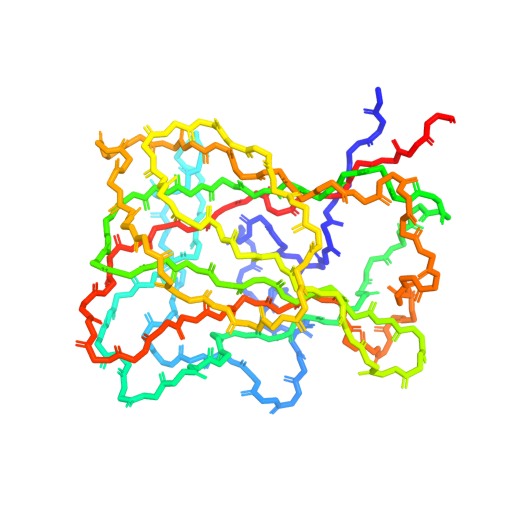M 1293 O O . ILE A 1 170 ? 10.600 8.278 -6.884 1.00 96.62 170 ILE A O 1
ATOM 1297 N N . ALA A 1 171 ? 10.066 9.630 -8.601 1.00 92.94 171 ALA A N 1
ATOM 1298 C CA . ALA A 1 171 ? 11.324 9.433 -9.319 1.00 92.94 171 ALA A CA 1
ATOM 1299 C C . ALA A 1 171 ? 12.516 10.103 -8.606 1.00 92.94 171 ALA A C 1
ATOM 1301 O O . ALA A 1 171 ? 12.365 11.129 -7.934 1.00 92.94 171 ALA A O 1
ATOM 1302 N N . ALA A 1 172 ? 13.714 9.538 -8.769 1.00 84.50 172 ALA A N 1
ATOM 1303 C CA . ALA A 1 172 ? 14.949 10.280 -8.524 1.00 84.50 172 ALA A CA 1
ATOM 1304 C C . ALA A 1 172 ? 15.195 11.239 -9.701 1.00 84.50 172 ALA A C 1
ATOM 1306 O O . ALA A 1 172 ? 14.965 10.854 -10.847 1.00 84.50 172 ALA A O 1
ATOM 1307 N N . ASN A 1 173 ? 15.621 12.471 -9.407 1.00 68.31 173 ASN A N 1
ATOM 1308 C CA . ASN A 1 173 ? 16.102 13.403 -10.432 1.00 68.31 173 ASN A CA 1
ATOM 1309 C C . ASN A 1 173 ? 17.430 12.920 -11.026 1.00 68.31 173 ASN A C 1
ATOM 1311 O O . ASN A 1 173 ? 18.192 12.252 -10.285 1.00 68.31 173 ASN A O 1
#

Foldseek 3Di:
DDKDQQAQCQQVQPVVRVQVQFDPVTADPQWDWDQLLGDVRGIWTWHWDAAQAFDFRTWGALQDQADPAFFKKKKKKFDWKPWWKKKWFAFPVRHTFIWTQAAAQAADETETDPDHGTHHIYHPVRDIHMYMYGCRPPDRGDNPNNDTGMIMIHHHGMTDTMTMRDTITDGDD

Sequence (173 aa):
IAQTAAFKGSDFENFGDFTSSLNSYGLKNYATQDAGKGVNNSSSLKIVGTPVGNDYIFTANSTETLPEKIKEITLMVKGSAAKSLSINLYKTDGSFYKFNVGDLTKDLTVSDSDTNGYTGTIDTGEKYVKVTLNCKKLNGINRDKSKNFLAIKVGKEVAYNLDIDDIKVIAAN

pLDDT: mean 96.81, std 4.87, range [59.16, 98.88]